Protein AF-A0ABD7U1E0-F1 (afdb_monomer_lite)

pLDDT: mean 75.35, std 15.39, range [45.5, 94.25]

Foldseek 3Di:
DDPVVVVVVVVVVVCVVPPPPPVDPPVVVVVVVVVVVVVPCVVVVVVVVVVVVVVVVVVVVVVVVVCCCVPVPPDDPCVVVCVVVVVVVDPPDAPPCNVVDDPVVVVVSVVVSVVVVVVVVVVVVVVVVVVVVVD

Organism: Bacteroides thetaiotaomicron (NCBI:txid818)

Secondary structure (DSSP, 8-state):
--HHHHHHHHHHHHHHHS----S-HHHHHHHHHHHHHHT-THHHHHHHHHHHHHHHHHHHHHHHHHHHHHHH-SSSHHHHHHHHHHHTS--PPPPTTTTTS-HHHHHHHHHHHHHHHHHHHHHHHHHHHHHHH--

Structure (mmCIF, N/CA/C/O backbone):
data_AF-A0ABD7U1E0-F1
#
_entry.id   AF-A0ABD7U1E0-F1
#
loop_
_atom_site.group_PDB
_atom_site.id
_atom_site.type_symbol
_atom_site.label_atom_id
_atom_site.label_alt_id
_atom_site.label_comp_id
_atom_site.label_asym_id
_atom_site.label_entity_id
_atom_site.label_seq_id
_atom_site.pdbx_PDB_ins_code
_atom_site.Cartn_x
_atom_site.Cartn_y
_atom_site.Cartn_z
_atom_site.occupancy
_atom_site.B_iso_or_equiv
_atom_site.auth_seq_id
_atom_site.auth_comp_id
_atom_site.auth_asym_id
_atom_site.auth_atom_id
_atom_site.pdbx_PDB_model_num
ATOM 1 N N . MET A 1 1 ? -27.487 -11.034 69.171 1.00 62.09 1 MET A N 1
ATOM 2 C CA . MET A 1 1 ? -27.845 -10.575 67.812 1.00 62.09 1 MET A CA 1
ATOM 3 C C . MET A 1 1 ? -27.306 -9.165 67.664 1.00 62.09 1 MET A C 1
ATOM 5 O O . MET A 1 1 ? -27.538 -8.365 68.570 1.00 62.09 1 MET A O 1
ATOM 9 N N . LYS A 1 2 ? -26.464 -8.922 66.659 1.00 77.06 2 LYS A N 1
ATOM 10 C CA . LYS A 1 2 ? -25.675 -7.689 66.552 1.00 77.06 2 LYS A CA 1
ATOM 11 C C . LYS A 1 2 ? -26.623 -6.526 66.233 1.00 77.06 2 LYS A C 1
ATOM 13 O O . LYS A 1 2 ? -27.682 -6.724 65.646 1.00 77.06 2 LYS A O 1
ATOM 18 N N . GLN A 1 3 ? -26.302 -5.318 66.687 1.00 80.81 3 GLN A N 1
ATOM 19 C CA . GLN A 1 3 ? -27.159 -4.138 66.496 1.00 80.81 3 GLN A CA 1
ATOM 20 C C . GLN A 1 3 ? -27.390 -3.819 65.007 1.00 80.81 3 GLN A C 1
ATOM 22 O O . GLN A 1 3 ? -28.468 -3.364 64.633 1.00 80.81 3 GLN A O 1
ATOM 27 N N . GLU A 1 4 ? -26.409 -4.153 64.172 1.00 80.88 4 GLU A N 1
ATOM 28 C CA . GLU A 1 4 ? -26.446 -4.057 62.711 1.00 80.88 4 GLU A CA 1
ATOM 29 C C . GLU A 1 4 ? -27.534 -4.951 62.096 1.00 80.88 4 GLU A C 1
ATOM 31 O O . GLU A 1 4 ? -28.282 -4.491 61.236 1.00 80.88 4 GLU A O 1
ATOM 36 N N . ASP A 1 5 ? -27.713 -6.174 62.610 1.00 86.56 5 ASP A N 1
ATOM 37 C CA . ASP A 1 5 ? -28.742 -7.111 62.133 1.00 86.56 5 ASP A CA 1
ATOM 38 C C . ASP A 1 5 ? -30.147 -6.512 62.317 1.00 86.56 5 ASP A C 1
ATOM 40 O O . ASP A 1 5 ? -31.006 -6.602 61.446 1.00 86.56 5 ASP A O 1
ATOM 44 N N . LYS A 1 6 ? -30.381 -5.824 63.442 1.00 88.38 6 LYS A N 1
ATOM 45 C CA . LYS A 1 6 ? -31.675 -5.182 63.728 1.00 88.38 6 LYS A CA 1
ATOM 46 C C . LYS A 1 6 ? -31.953 -4.000 62.803 1.00 88.38 6 LYS A C 1
ATOM 48 O O . LYS A 1 6 ? -33.104 -3.748 62.452 1.00 88.38 6 LYS A O 1
ATOM 53 N N . GLN A 1 7 ? -30.912 -3.256 62.440 1.00 89.56 7 GLN A N 1
ATOM 54 C CA . GLN A 1 7 ? -31.029 -2.130 61.519 1.00 89.56 7 GLN A CA 1
ATOM 55 C C . GLN A 1 7 ? -31.288 -2.616 60.090 1.00 89.56 7 GLN A C 1
ATOM 57 O O . GLN A 1 7 ? -32.104 -2.023 59.386 1.00 89.56 7 GLN A O 1
ATOM 62 N N . TYR A 1 8 ? -30.660 -3.724 59.700 1.00 88.56 8 TYR A N 1
ATOM 63 C CA . TYR A 1 8 ? -30.889 -4.380 58.419 1.00 88.56 8 TYR A CA 1
ATOM 64 C C . TYR A 1 8 ? -32.338 -4.863 58.268 1.00 88.56 8 TYR A C 1
ATOM 66 O O . TYR A 1 8 ? -32.991 -4.538 57.280 1.00 88.56 8 TYR A O 1
ATOM 74 N N . GLU A 1 9 ? -32.886 -5.534 59.283 1.00 89.88 9 GLU A N 1
ATOM 75 C CA . GLU A 1 9 ? -34.289 -5.979 59.279 1.00 89.88 9 GLU A CA 1
ATOM 76 C C . GLU A 1 9 ? -35.280 -4.804 59.217 1.00 89.88 9 GLU A C 1
ATOM 78 O O . GLU A 1 9 ? -36.283 -4.840 58.496 1.00 89.88 9 GLU A O 1
ATOM 83 N N . LYS A 1 10 ? -34.984 -3.707 59.926 1.00 91.25 10 LYS A N 1
ATOM 84 C CA . LYS A 1 10 ? -35.799 -2.487 59.858 1.00 91.25 10 LYS A CA 1
ATOM 85 C C . LYS A 1 10 ? -35.777 -1.871 58.455 1.00 91.25 10 LYS A C 1
ATOM 87 O O . LYS A 1 10 ? -36.811 -1.447 57.953 1.00 91.25 10 LYS A O 1
ATOM 92 N N . TRP A 1 11 ? -34.619 -1.864 57.803 1.00 90.75 11 TRP A N 1
ATOM 93 C CA . TRP A 1 11 ? -34.492 -1.348 56.444 1.00 90.75 11 TRP A CA 1
ATOM 94 C C . TRP A 1 11 ? -35.186 -2.250 55.414 1.00 90.75 11 TRP A C 1
ATOM 96 O O . TRP A 1 11 ? -35.892 -1.754 54.541 1.00 90.75 11 TRP A O 1
ATOM 106 N N . LEU A 1 12 ? -35.078 -3.577 55.553 1.00 86.75 12 LEU A N 1
ATOM 107 C CA . LEU A 1 12 ? -35.786 -4.534 54.695 1.00 86.75 12 LEU A CA 1
ATOM 108 C C . LEU A 1 12 ? -37.304 -4.365 54.763 1.00 86.75 12 LEU A C 1
ATOM 110 O O . LEU A 1 12 ? -37.985 -4.413 53.738 1.00 86.75 12 LEU A O 1
ATOM 114 N N . THR A 1 13 ? -37.838 -4.170 55.967 1.00 85.94 13 THR A N 1
ATOM 115 C CA . THR A 1 13 ? -39.280 -3.981 56.164 1.00 85.94 13 THR A CA 1
ATOM 116 C C . THR A 1 13 ? -39.765 -2.659 55.576 1.00 85.94 13 THR A C 1
ATOM 118 O O . THR A 1 13 ? -40.804 -2.648 54.921 1.00 85.94 13 THR A O 1
ATOM 121 N N . GLU A 1 14 ? -38.984 -1.587 55.711 1.00 87.50 14 GLU A N 1
ATOM 122 C CA . GLU A 1 14 ? -39.274 -0.276 55.121 1.00 87.50 14 GLU A CA 1
ATOM 123 C C . GLU A 1 14 ? -39.195 -0.285 53.584 1.00 87.50 14 GLU A C 1
ATOM 125 O O . GLU A 1 14 ? -40.044 0.295 52.908 1.00 87.50 14 GLU A O 1
ATOM 130 N N . VAL A 1 15 ? -38.223 -0.990 53.000 1.00 82.00 15 VAL A N 1
ATOM 131 C CA . VAL A 1 15 ? -38.121 -1.156 51.540 1.00 82.00 15 VAL A CA 1
ATOM 132 C C . VAL A 1 15 ? -39.284 -1.988 51.003 1.00 82.00 15 VAL A C 1
ATOM 134 O O . VAL A 1 15 ? -3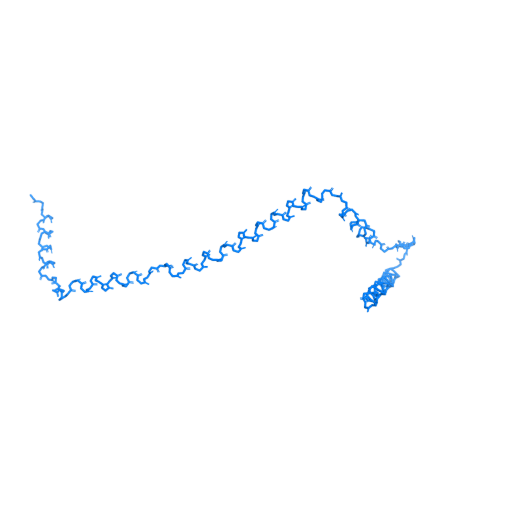9.868 -1.638 49.981 1.00 82.00 15 VAL A O 1
ATOM 137 N N . LYS A 1 16 ? -39.657 -3.065 51.703 1.00 76.81 16 LYS A N 1
ATOM 138 C CA . LYS A 1 16 ? -40.778 -3.927 51.316 1.00 76.81 16 LYS A CA 1
ATOM 139 C C . LYS A 1 16 ? -42.130 -3.217 51.443 1.00 76.81 16 LYS A C 1
ATOM 141 O O . LYS A 1 16 ? -43.018 -3.487 50.643 1.00 76.81 16 LYS A O 1
ATOM 146 N N . SER A 1 17 ? -42.294 -2.316 52.417 1.00 77.62 17 SER A N 1
ATOM 147 C CA . SER A 1 17 ? -43.534 -1.549 52.603 1.00 77.62 17 SER A CA 1
ATOM 148 C C . SER A 1 17 ? -43.681 -0.385 51.626 1.00 77.62 17 SER A C 1
ATOM 150 O O . SER A 1 17 ? -44.798 -0.056 51.246 1.00 77.62 17 SER A O 1
ATOM 152 N N . ASN A 1 18 ? -42.569 0.240 51.229 1.00 73.81 18 ASN A N 1
ATOM 153 C CA . ASN A 1 18 ? -42.555 1.373 50.297 1.00 73.81 18 ASN A CA 1
ATOM 154 C C . ASN A 1 18 ? -42.356 0.949 48.838 1.00 73.81 18 ASN A C 1
ATOM 156 O O . ASN A 1 18 ? -42.199 1.802 47.962 1.00 73.81 18 ASN A O 1
ATOM 160 N N . GLN A 1 19 ? -42.318 -0.357 48.564 1.00 67.00 19 GLN A N 1
ATOM 161 C CA . GLN A 1 19 ? -42.135 -0.847 47.212 1.00 67.00 19 GLN A CA 1
ATOM 162 C C . GLN A 1 19 ? -43.356 -0.429 46.380 1.00 67.00 19 GLN A C 1
ATOM 164 O O . GLN A 1 19 ? -44.482 -0.766 46.759 1.00 67.00 19 GLN A O 1
ATOM 169 N N . PRO A 1 20 ? -43.178 0.320 45.275 1.00 67.44 20 PRO A N 1
ATOM 170 C CA . PRO A 1 20 ? -44.299 0.645 44.412 1.00 67.44 20 PRO A CA 1
ATOM 171 C C . PRO A 1 20 ? -44.900 -0.671 43.923 1.00 67.44 20 PRO A C 1
ATOM 173 O O . PRO A 1 20 ? -44.180 -1.538 43.421 1.00 67.44 20 PRO A O 1
ATOM 176 N N . ILE A 1 21 ? -46.209 -0.836 44.118 1.00 65.75 21 ILE A N 1
ATOM 177 C CA . ILE A 1 21 ? -46.935 -1.998 43.614 1.00 65.75 21 ILE A CA 1
ATOM 178 C C . ILE A 1 21 ? -46.805 -1.939 42.099 1.00 65.75 21 ILE A C 1
ATOM 180 O O . ILE A 1 21 ? -47.324 -1.039 41.442 1.00 65.75 21 ILE A O 1
ATOM 184 N N . LEU A 1 22 ? -46.027 -2.866 41.559 1.00 66.31 22 LEU A N 1
ATOM 185 C CA . LEU A 1 22 ? -45.849 -2.979 40.132 1.00 66.31 22 LEU A CA 1
ATOM 186 C C . LEU A 1 22 ? -47.130 -3.611 39.591 1.00 66.31 22 LEU A C 1
ATOM 188 O O . LEU A 1 22 ? -47.351 -4.800 39.801 1.00 66.31 22 LEU A O 1
ATOM 192 N N . GLU A 1 23 ? -47.988 -2.816 38.949 1.00 68.69 23 GLU A N 1
ATOM 193 C CA . GLU A 1 23 ? -49.324 -3.270 38.529 1.00 68.69 23 GLU A CA 1
ATOM 194 C C . GLU A 1 23 ? -49.287 -4.430 37.521 1.00 68.69 23 GLU A C 1
ATOM 196 O O . GLU A 1 23 ? -50.305 -5.085 37.313 1.00 68.69 23 GLU A O 1
ATOM 201 N N . ASN A 1 24 ? -48.117 -4.747 36.945 1.00 74.00 24 ASN A N 1
ATOM 202 C CA . ASN A 1 24 ? -47.941 -5.935 36.116 1.00 74.00 24 ASN A CA 1
ATOM 203 C C . ASN A 1 24 ? -46.457 -6.373 35.996 1.00 74.00 24 ASN A C 1
ATOM 205 O O . ASN A 1 24 ? -45.750 -5.961 35.068 1.00 74.00 24 ASN A O 1
ATOM 209 N N . PRO A 1 25 ? -45.922 -7.188 36.927 1.00 79.62 25 PRO A N 1
ATOM 210 C CA . PRO A 1 25 ? -44.502 -7.557 36.926 1.00 79.62 25 PRO A CA 1
ATOM 211 C C . PRO A 1 25 ? -44.112 -8.446 35.741 1.00 79.62 25 PRO A C 1
ATOM 213 O O . PRO A 1 25 ? -42.985 -8.360 35.246 1.00 79.62 25 PRO A O 1
ATOM 216 N N . GLU A 1 26 ? -45.036 -9.275 35.255 1.00 80.12 26 GLU A N 1
ATOM 217 C CA . GLU A 1 26 ? -44.800 -10.176 34.126 1.00 80.12 26 GLU A CA 1
ATOM 218 C C . GLU A 1 26 ? -44.646 -9.407 32.809 1.00 80.12 26 GLU A C 1
ATOM 220 O O . GLU A 1 26 ? -43.742 -9.698 32.026 1.00 80.12 26 GLU A O 1
ATOM 225 N N . GLU A 1 27 ? -45.453 -8.366 32.597 1.00 83.12 27 GLU A N 1
ATOM 226 C CA . GLU A 1 27 ? -45.394 -7.520 31.401 1.00 83.12 27 GLU A CA 1
ATOM 227 C C . GLU A 1 27 ? -44.106 -6.690 31.350 1.00 83.12 27 GLU A C 1
ATOM 229 O O . GLU A 1 27 ? -43.454 -6.606 30.303 1.00 83.12 27 GLU A O 1
ATOM 234 N N . LEU A 1 28 ? -43.676 -6.135 32.491 1.00 82.88 28 LEU A N 1
ATOM 235 C CA . LEU A 1 28 ? -42.390 -5.444 32.581 1.00 82.88 28 LEU A CA 1
ATOM 236 C C . LEU A 1 28 ? -41.233 -6.406 32.287 1.00 82.88 28 LEU A C 1
ATOM 238 O O . LEU A 1 28 ? -40.329 -6.073 31.520 1.00 82.88 28 LEU A O 1
ATOM 242 N N . THR A 1 29 ? -41.281 -7.611 32.854 1.00 85.31 29 THR A N 1
ATOM 243 C CA . THR A 1 29 ? -40.259 -8.641 32.636 1.00 85.31 29 THR A CA 1
ATOM 244 C C . THR A 1 29 ? -40.202 -9.048 31.165 1.00 85.31 29 THR A C 1
ATOM 246 O O . THR A 1 29 ? -39.120 -9.068 30.577 1.00 85.31 29 THR A O 1
ATOM 249 N N . ALA A 1 30 ? -41.354 -9.285 30.532 1.00 85.62 30 ALA A N 1
ATOM 250 C CA . ALA A 1 30 ? -41.445 -9.591 29.109 1.00 85.62 30 ALA A CA 1
ATOM 251 C C . ALA A 1 30 ? -40.915 -8.439 28.241 1.00 85.62 30 ALA A C 1
ATOM 253 O O . ALA A 1 30 ? -40.180 -8.671 27.283 1.00 85.62 30 ALA A O 1
ATOM 254 N N . THR A 1 31 ? -41.213 -7.190 28.605 1.00 85.88 31 THR A N 1
ATOM 255 C CA . THR A 1 31 ? -40.749 -5.994 27.885 1.00 85.88 31 THR A CA 1
ATOM 256 C C . THR A 1 31 ? -39.235 -5.812 27.993 1.00 85.88 31 THR A C 1
ATOM 258 O O . THR A 1 31 ? -38.574 -5.509 26.996 1.00 85.88 31 THR A O 1
ATOM 261 N N . ILE A 1 32 ? -38.662 -6.030 29.180 1.00 85.69 32 ILE A N 1
ATOM 262 C CA . ILE A 1 32 ? -37.213 -5.988 29.414 1.00 85.69 32 ILE A CA 1
ATOM 263 C C . ILE A 1 32 ? -36.520 -7.111 28.640 1.00 85.69 32 ILE A C 1
ATOM 265 O O . ILE A 1 32 ? -35.564 -6.842 27.913 1.00 85.69 32 ILE A O 1
ATOM 269 N N . LEU A 1 33 ? -37.016 -8.348 28.739 1.00 85.00 33 LEU A N 1
ATOM 270 C CA . LEU A 1 33 ? -36.460 -9.491 28.012 1.00 85.00 33 LEU A CA 1
ATOM 271 C C . LEU A 1 33 ? -36.535 -9.284 26.499 1.00 85.00 33 LEU A C 1
ATOM 273 O O . LEU A 1 33 ? -35.547 -9.516 25.809 1.00 85.00 33 LEU A O 1
ATOM 277 N N . ASN A 1 34 ? -37.657 -8.777 25.985 1.00 82.31 34 ASN A N 1
ATOM 278 C CA . ASN A 1 34 ? -37.814 -8.470 24.568 1.00 82.31 34 ASN A CA 1
ATOM 279 C C . ASN A 1 34 ? -36.812 -7.390 24.127 1.00 82.31 34 ASN A C 1
ATOM 281 O O . ASN A 1 34 ? -36.088 -7.573 23.148 1.00 82.31 34 ASN A O 1
ATOM 285 N N . ARG A 1 35 ? -36.671 -6.310 24.907 1.00 81.06 35 ARG A N 1
ATOM 286 C CA . ARG A 1 35 ? -35.691 -5.250 24.638 1.00 81.06 35 ARG A CA 1
ATOM 287 C C . ARG A 1 35 ? -34.254 -5.779 24.652 1.00 81.06 35 ARG A C 1
ATOM 289 O O . ARG A 1 35 ? -33.496 -5.424 23.761 1.00 81.06 35 ARG A O 1
ATOM 296 N N . ILE A 1 36 ? -33.884 -6.645 25.596 1.00 78.12 36 ILE A N 1
ATOM 297 C CA . ILE A 1 36 ? -32.545 -7.260 25.664 1.00 78.12 36 ILE A CA 1
ATOM 298 C C . ILE A 1 36 ? -32.323 -8.229 24.497 1.00 78.12 36 ILE A C 1
ATOM 300 O O . ILE A 1 36 ? -31.274 -8.195 23.857 1.00 78.12 36 ILE A O 1
ATOM 304 N N . SER A 1 37 ? -33.320 -9.051 24.170 1.00 68.75 37 SER A N 1
ATOM 305 C CA . SER A 1 37 ? -33.250 -9.996 23.052 1.00 68.75 37 SER A CA 1
ATOM 306 C C . SER A 1 37 ? -33.122 -9.289 21.696 1.00 68.75 37 SER A C 1
ATOM 308 O O . SER A 1 37 ? -32.376 -9.748 20.831 1.00 68.75 37 SER A O 1
ATOM 310 N N . GLY A 1 38 ? -33.749 -8.117 21.537 1.00 60.25 38 GLY A N 1
ATOM 311 C CA . GLY A 1 38 ? -33.613 -7.260 20.357 1.00 60.25 38 GLY A CA 1
ATOM 312 C C . GLY A 1 38 ? -32.243 -6.584 20.217 1.00 60.25 38 GLY A C 1
ATOM 313 O O . GLY A 1 38 ? -31.905 -6.135 19.124 1.00 60.25 38 GLY A O 1
ATOM 314 N N . ILE A 1 39 ? -31.436 -6.542 21.285 1.00 59.09 39 ILE A N 1
ATOM 315 C CA . ILE A 1 39 ? -30.057 -6.018 21.285 1.00 59.09 39 ILE A CA 1
ATOM 316 C C . ILE A 1 39 ? -29.041 -7.141 20.977 1.00 59.09 39 ILE A C 1
ATOM 318 O O . ILE A 1 39 ? -27.835 -6.902 20.920 1.00 59.09 39 ILE A O 1
ATOM 322 N N . SER A 1 40 ? -29.497 -8.378 20.725 1.00 53.97 40 SER A N 1
ATOM 323 C CA . SER A 1 40 ? -28.604 -9.473 20.339 1.00 53.97 40 SER A CA 1
ATOM 324 C C . SER A 1 40 ? -27.803 -9.106 19.073 1.00 53.97 40 SER A C 1
ATOM 326 O O . SER A 1 40 ? -28.396 -8.848 18.020 1.00 53.97 40 SER A O 1
ATOM 328 N N . PRO A 1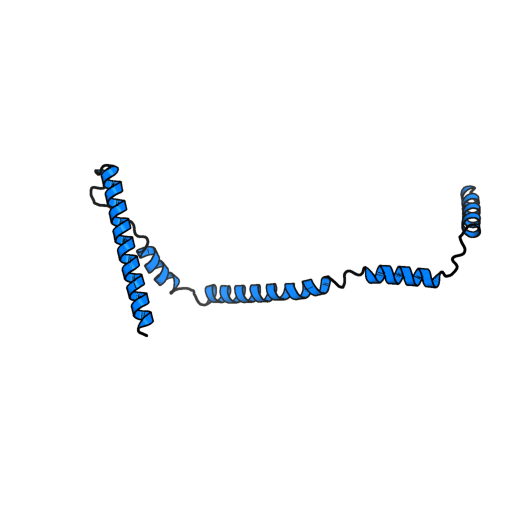 41 ? -26.454 -9.139 19.110 1.00 55.06 41 PRO A N 1
ATOM 329 C CA . PRO A 1 41 ? -25.593 -8.800 17.970 1.00 55.06 41 PRO A CA 1
ATOM 330 C C . PRO A 1 41 ? -25.656 -9.839 16.833 1.00 55.06 41 PRO A C 1
ATOM 332 O O . PRO A 1 41 ? -24.879 -9.796 15.874 1.00 55.06 41 PRO A O 1
ATOM 335 N N . GLU A 1 42 ? -26.568 -10.807 16.916 1.00 54.66 42 GLU A N 1
ATOM 336 C CA . GLU A 1 42 ? -26.688 -11.920 15.981 1.00 54.66 42 GLU A CA 1
ATOM 337 C C . GLU A 1 42 ? -27.013 -11.474 14.545 1.00 54.66 42 GLU A C 1
ATOM 339 O O . GLU A 1 42 ? -26.650 -12.156 13.582 1.00 54.66 42 GLU A O 1
ATOM 344 N N . ARG A 1 43 ? -27.630 -10.295 14.374 1.00 54.3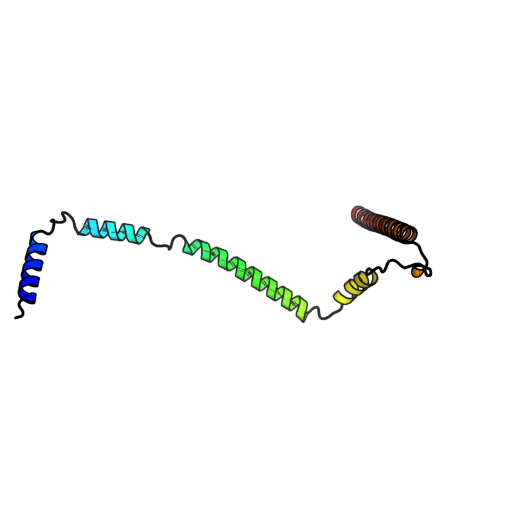8 43 ARG A N 1
ATOM 345 C CA . ARG A 1 43 ? -27.976 -9.760 13.048 1.00 54.38 43 ARG A CA 1
ATOM 346 C C . ARG A 1 43 ? -26.764 -9.243 12.260 1.00 54.38 43 ARG A C 1
ATOM 348 O O . ARG A 1 43 ? -26.819 -9.215 11.030 1.00 54.38 43 ARG A O 1
ATOM 355 N N . GLU A 1 44 ? -25.659 -8.893 12.921 1.00 56.31 44 GLU A N 1
ATOM 356 C CA . GLU A 1 44 ? -24.439 -8.415 12.247 1.00 56.31 44 GLU A CA 1
ATOM 357 C C . GLU A 1 44 ? -23.414 -9.526 11.998 1.00 56.31 44 GLU A C 1
ATOM 359 O O . GLU A 1 44 ? -22.754 -9.534 10.957 1.00 56.31 44 GLU A O 1
ATOM 364 N N . ARG A 1 45 ? -23.340 -10.535 12.878 1.00 55.78 45 ARG A N 1
ATOM 365 C CA . ARG A 1 45 ? -22.370 -11.642 12.762 1.00 55.78 45 ARG A CA 1
ATOM 366 C C . ARG A 1 45 ? -22.544 -12.498 11.503 1.00 55.78 45 ARG A C 1
ATOM 368 O O . ARG A 1 45 ? -21.559 -13.013 10.979 1.00 55.78 45 ARG A O 1
ATOM 375 N N . ARG A 1 46 ? -23.765 -12.614 10.963 1.00 57.16 46 ARG A N 1
ATOM 376 C CA . ARG A 1 46 ? -24.022 -13.401 9.739 1.00 57.16 46 ARG A CA 1
ATOM 377 C C . ARG A 1 46 ? -23.367 -12.796 8.494 1.00 57.16 46 ARG A C 1
ATOM 379 O O . ARG A 1 46 ? -22.939 -13.543 7.625 1.00 57.16 46 ARG A O 1
ATOM 386 N N . LYS A 1 47 ? -23.227 -11.466 8.421 1.00 57.00 47 LYS A N 1
ATOM 387 C CA . LYS A 1 47 ? -22.617 -10.781 7.264 1.00 57.00 47 LYS A CA 1
ATOM 388 C C . LYS A 1 47 ? -21.100 -10.990 7.205 1.00 57.00 47 LYS A C 1
ATOM 390 O O . LYS A 1 47 ? -20.547 -11.169 6.124 1.00 57.00 47 LYS A O 1
ATOM 395 N N . PHE A 1 48 ? -20.440 -11.040 8.362 1.00 56.19 48 PHE A N 1
ATOM 396 C CA . PHE A 1 48 ? -18.998 -11.295 8.454 1.00 56.19 48 PHE A CA 1
ATOM 397 C C . PHE A 1 48 ? -18.624 -12.728 8.073 1.00 56.19 48 PHE A C 1
ATOM 399 O O . PHE A 1 48 ? -17.603 -12.946 7.422 1.00 56.19 48 PHE A O 1
ATOM 406 N N . LEU A 1 49 ? -19.482 -13.697 8.399 1.00 59.50 49 LEU A N 1
ATOM 407 C CA . LEU A 1 49 ? -19.254 -15.094 8.041 1.00 59.50 49 LEU A CA 1
ATOM 408 C C . LEU A 1 49 ? -19.304 -15.345 6.535 1.00 59.50 49 LEU A C 1
ATOM 410 O O . LEU A 1 49 ? -18.736 -16.329 6.112 1.00 59.50 49 LEU A O 1
ATOM 414 N N . ILE A 1 50 ? -19.918 -14.486 5.719 1.00 57.03 50 ILE A N 1
ATOM 415 C CA . ILE A 1 50 ? -19.964 -14.666 4.255 1.00 57.03 50 ILE A CA 1
ATOM 416 C C . ILE A 1 50 ? -18.752 -13.994 3.587 1.00 57.03 50 ILE A C 1
ATOM 418 O O . ILE A 1 50 ? -18.196 -14.522 2.627 1.00 57.03 50 ILE A O 1
ATOM 422 N N . GLY A 1 51 ? -18.266 -12.877 4.145 1.00 59.66 51 GLY A N 1
ATOM 423 C CA . GLY A 1 51 ? -17.030 -12.217 3.701 1.00 59.66 51 GLY A CA 1
ATOM 424 C C . GLY A 1 51 ? -15.751 -13.002 4.024 1.00 59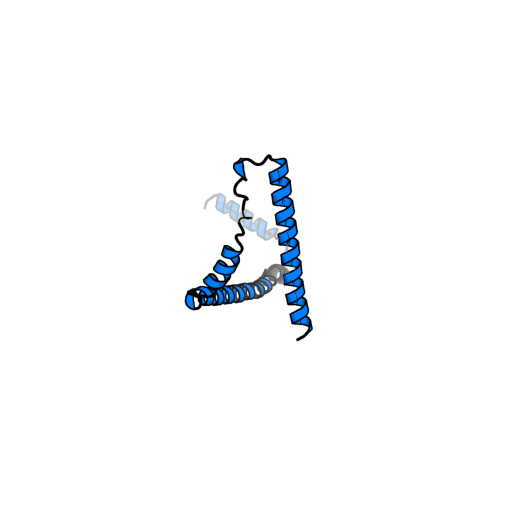.66 51 GLY A C 1
ATOM 425 O O . GLY A 1 51 ? -14.758 -12.886 3.308 1.00 59.66 51 GLY A O 1
ATOM 426 N N . ALA A 1 52 ? -15.781 -13.852 5.056 1.00 64.81 52 ALA A N 1
ATOM 427 C CA . ALA A 1 52 ? -14.635 -14.667 5.465 1.00 64.81 52 ALA A CA 1
ATOM 428 C C . ALA A 1 52 ? -14.284 -15.804 4.478 1.00 64.81 52 ALA A C 1
ATOM 430 O O . ALA A 1 52 ? -13.131 -16.227 4.419 1.00 64.81 52 ALA A O 1
ATOM 431 N N . TRP A 1 53 ? -15.230 -16.283 3.660 1.00 60.84 53 TRP A N 1
ATOM 432 C CA . TRP A 1 53 ? -14.995 -17.428 2.762 1.00 60.84 53 TRP A CA 1
ATOM 433 C C . TRP A 1 53 ? -14.294 -17.016 1.470 1.00 60.84 53 TRP A C 1
ATOM 435 O O . TRP A 1 53 ? -13.467 -17.762 0.950 1.00 60.84 53 TRP A O 1
ATOM 445 N N . ALA A 1 54 ? -14.554 -15.799 0.987 1.00 72.25 54 ALA A N 1
ATOM 446 C CA . ALA A 1 54 ? -13.878 -15.258 -0.189 1.00 72.25 54 ALA A CA 1
ATOM 447 C C . ALA A 1 54 ? -12.361 -15.123 0.037 1.00 72.25 54 ALA A C 1
ATOM 449 O O . ALA A 1 54 ? -11.572 -15.404 -0.865 1.00 72.25 54 ALA A O 1
ATOM 450 N N . SER A 1 55 ? -11.951 -14.767 1.261 1.00 78.38 55 SER A N 1
ATOM 451 C CA . SER A 1 55 ? -10.537 -14.694 1.646 1.00 78.38 55 SER A CA 1
ATOM 452 C C . SER A 1 55 ? -9.870 -16.075 1.662 1.00 78.38 55 SER A C 1
ATOM 454 O O . SER A 1 55 ? -8.762 -16.217 1.146 1.00 78.38 55 SER A O 1
ATOM 456 N N . GLY A 1 56 ? -10.564 -17.106 2.158 1.00 85.12 56 GLY A N 1
ATOM 457 C CA . GLY A 1 56 ? -10.064 -18.484 2.138 1.00 85.12 56 GLY A CA 1
ATOM 458 C C . GLY A 1 56 ? -9.873 -19.032 0.720 1.00 85.12 56 GLY A C 1
ATOM 459 O O . GLY A 1 56 ? -8.838 -19.628 0.424 1.00 85.12 56 GLY A O 1
ATOM 460 N N . ILE A 1 57 ? -10.828 -18.769 -0.182 1.00 86.62 57 ILE A N 1
ATOM 461 C CA . ILE A 1 57 ? -10.739 -19.191 -1.590 1.00 86.62 57 ILE A CA 1
ATOM 462 C C . ILE A 1 57 ? -9.571 -18.485 -2.291 1.00 86.62 57 ILE A C 1
ATOM 464 O O . ILE A 1 57 ? -8.775 -19.136 -2.966 1.00 86.62 57 ILE A O 1
ATOM 468 N N . ALA A 1 58 ? -9.417 -17.172 -2.094 1.00 88.69 58 ALA A N 1
ATOM 469 C CA . ALA A 1 58 ? -8.313 -16.414 -2.680 1.00 88.69 58 ALA A CA 1
ATOM 470 C C . ALA A 1 58 ? -6.940 -16.897 -2.179 1.00 88.69 58 ALA A C 1
ATOM 472 O O . ALA A 1 58 ? -6.030 -17.095 -2.983 1.00 88.69 58 ALA A O 1
ATOM 473 N N . ALA A 1 59 ? -6.793 -17.142 -0.873 1.00 91.31 59 ALA A N 1
ATOM 474 C CA . ALA A 1 59 ? -5.552 -17.658 -0.296 1.00 91.31 59 ALA A CA 1
ATOM 475 C C . ALA A 1 59 ? -5.216 -19.069 -0.807 1.00 91.31 59 ALA A C 1
ATOM 477 O O . ALA A 1 59 ? -4.062 -19.348 -1.124 1.00 91.31 59 ALA A O 1
ATOM 478 N N . SER A 1 60 ? -6.221 -19.941 -0.948 1.00 89.19 60 SER A N 1
ATOM 479 C CA . SER A 1 60 ? -6.039 -21.285 -1.504 1.00 89.19 60 SER A CA 1
ATOM 480 C C . SER A 1 60 ? -5.586 -21.245 -2.967 1.00 89.19 60 SER A C 1
ATOM 482 O O . SER A 1 60 ? -4.650 -21.956 -3.326 1.00 89.19 60 SER A O 1
ATOM 484 N N . LEU A 1 61 ? -6.169 -20.366 -3.792 1.00 90.06 61 LEU A N 1
ATOM 485 C CA . LEU A 1 61 ? -5.742 -20.168 -5.183 1.00 90.06 61 LEU A CA 1
ATOM 486 C C . LEU A 1 61 ? -4.319 -19.607 -5.278 1.00 90.06 61 LEU A C 1
ATOM 488 O O . LEU A 1 61 ? -3.531 -20.095 -6.082 1.00 90.06 61 LEU A O 1
ATOM 492 N N . LEU A 1 62 ? -3.969 -18.620 -4.446 1.00 89.94 62 LEU A N 1
ATOM 493 C CA . LEU A 1 62 ? -2.610 -18.073 -4.394 1.00 89.94 62 LEU A CA 1
ATOM 494 C C . LEU A 1 62 ? -1.587 -19.132 -3.976 1.00 89.94 62 LEU A C 1
ATOM 496 O O . LEU A 1 62 ? -0.511 -19.190 -4.558 1.00 89.94 62 LEU A O 1
ATOM 500 N N . LEU A 1 63 ? -1.926 -19.992 -3.016 1.00 89.06 63 LEU A N 1
ATOM 501 C CA . LEU A 1 63 ? -1.060 -21.082 -2.573 1.00 89.06 63 LEU A CA 1
ATOM 502 C C . LEU A 1 63 ? -0.913 -22.162 -3.653 1.00 89.06 63 LEU A C 1
ATOM 504 O O . LEU A 1 63 ? 0.195 -22.635 -3.885 1.00 89.06 63 LEU A O 1
ATOM 508 N N . LEU A 1 64 ? -1.990 -22.500 -4.369 1.00 86.75 64 LEU A N 1
ATOM 509 C CA . LEU A 1 64 ? -1.936 -23.433 -5.497 1.00 86.75 64 LEU A CA 1
ATOM 510 C C . LEU A 1 64 ? -1.075 -22.884 -6.645 1.00 86.75 64 LEU A C 1
ATOM 512 O O . LEU A 1 64 ? -0.254 -23.608 -7.200 1.00 86.75 64 LEU A O 1
ATOM 516 N N . LEU A 1 65 ? -1.227 -21.596 -6.973 1.00 84.19 65 LEU A N 1
ATOM 517 C CA . LEU A 1 65 ? -0.409 -20.908 -7.974 1.00 84.19 65 LEU A CA 1
ATOM 518 C C . LEU A 1 65 ? 1.054 -20.818 -7.542 1.00 84.19 65 LEU A C 1
ATOM 520 O O . LEU A 1 65 ? 1.934 -21.064 -8.358 1.00 84.19 65 LEU A O 1
ATOM 524 N N . PHE A 1 66 ? 1.318 -20.519 -6.270 1.00 83.00 66 PHE A N 1
ATOM 525 C CA . PHE A 1 66 ? 2.671 -20.447 -5.725 1.00 83.00 66 PHE A CA 1
ATOM 526 C C . PHE A 1 66 ? 3.362 -21.814 -5.730 1.00 83.00 66 PHE A C 1
ATOM 528 O O . PHE A 1 66 ? 4.526 -21.919 -6.107 1.00 83.00 66 PHE A O 1
ATOM 535 N N . ILE A 1 67 ? 2.648 -22.883 -5.369 1.00 81.94 67 ILE A N 1
ATOM 536 C CA . ILE A 1 67 ? 3.162 -24.254 -5.469 1.00 81.94 67 ILE A CA 1
ATOM 537 C C . ILE A 1 67 ? 3.374 -24.640 -6.932 1.00 81.94 67 ILE A C 1
ATOM 539 O O . ILE A 1 67 ? 4.376 -25.259 -7.252 1.00 81.94 67 ILE A O 1
ATOM 543 N N . ASN A 1 68 ? 2.483 -24.255 -7.844 1.00 76.56 68 ASN A N 1
ATOM 544 C CA . ASN A 1 68 ? 2.664 -24.535 -9.266 1.00 76.56 68 ASN A CA 1
ATOM 545 C C . ASN A 1 68 ? 3.897 -23.812 -9.842 1.00 76.56 68 ASN A C 1
ATOM 547 O O . ASN A 1 68 ? 4.695 -24.421 -10.550 1.00 76.56 68 ASN A O 1
ATOM 551 N N . ASP A 1 69 ? 4.100 -22.545 -9.475 1.00 67.75 69 ASP A N 1
ATOM 552 C CA . ASP A 1 69 ? 5.284 -21.766 -9.849 1.00 67.75 69 ASP A CA 1
ATOM 553 C C . ASP A 1 69 ? 6.557 -22.388 -9.243 1.00 67.75 69 ASP A C 1
ATOM 555 O O . ASP A 1 69 ? 7.546 -22.608 -9.934 1.00 67.75 69 ASP A O 1
ATOM 559 N N . THR A 1 70 ? 6.533 -22.794 -7.974 1.00 65.56 70 THR A N 1
ATOM 560 C CA . THR A 1 70 ? 7.717 -23.367 -7.304 1.00 65.56 70 THR A CA 1
ATOM 561 C C . THR A 1 70 ? 8.015 -24.826 -7.676 1.00 65.56 70 THR A C 1
ATOM 563 O O . THR A 1 70 ? 9.187 -25.195 -7.739 1.00 65.56 70 THR A O 1
ATOM 566 N N . CYS A 1 71 ? 7.003 -25.658 -7.946 1.00 62.97 71 CYS A N 1
ATOM 567 C CA . CYS A 1 71 ? 7.164 -27.086 -8.251 1.00 62.97 71 CYS A CA 1
ATOM 568 C C . CYS A 1 71 ? 7.250 -27.401 -9.750 1.00 62.97 71 CYS A C 1
ATOM 570 O O . CYS A 1 71 ? 7.976 -28.325 -10.108 1.00 62.97 71 CYS A O 1
ATOM 572 N N . PHE A 1 72 ? 6.534 -26.679 -10.622 1.00 52.88 72 PHE A N 1
ATOM 573 C CA . PHE A 1 72 ? 6.515 -26.950 -12.070 1.00 52.88 72 PHE A CA 1
ATOM 574 C C . PHE A 1 72 ? 7.270 -25.909 -12.905 1.00 52.88 72 PHE A C 1
ATOM 576 O O . PHE A 1 72 ? 7.515 -26.154 -14.086 1.00 52.88 72 PHE A O 1
ATOM 583 N N . THR A 1 73 ? 7.692 -24.782 -12.317 1.00 51.69 73 THR A N 1
ATO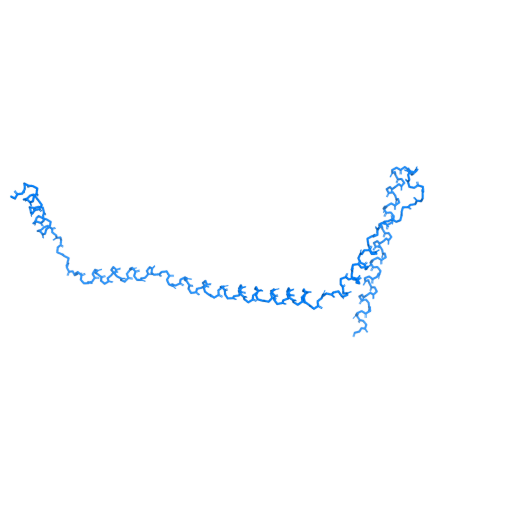M 584 C CA . THR A 1 73 ? 8.541 -23.785 -12.997 1.00 51.69 73 THR A CA 1
ATOM 585 C C . THR A 1 73 ? 9.952 -23.704 -12.414 1.00 51.69 73 THR A C 1
ATOM 587 O O . THR A 1 73 ? 10.602 -22.656 -12.427 1.00 51.69 73 THR A O 1
ATOM 590 N N . SER A 1 74 ? 10.512 -24.841 -11.990 1.00 49.75 74 SER A N 1
ATOM 591 C CA . SER A 1 74 ? 11.968 -24.993 -11.922 1.00 49.75 74 SER A CA 1
ATOM 592 C C . SER A 1 74 ? 12.569 -24.966 -13.342 1.00 49.75 74 SER A C 1
ATOM 594 O O . SER A 1 74 ? 13.059 -25.961 -13.853 1.00 49.75 74 SER A O 1
ATOM 596 N N . VAL A 1 75 ? 12.544 -23.771 -13.952 1.00 57.22 75 VAL A N 1
ATOM 597 C CA . VAL A 1 75 ? 13.393 -23.282 -15.049 1.00 57.22 75 VAL A CA 1
ATOM 598 C C . VAL A 1 75 ? 13.190 -24.004 -16.395 1.00 57.22 75 VAL A C 1
ATOM 600 O O . VAL A 1 75 ? 13.666 -25.118 -16.591 1.00 57.22 75 VAL A O 1
ATOM 603 N N . PRO A 1 76 ? 12.520 -23.339 -17.370 1.00 50.69 76 PRO A N 1
ATOM 604 C CA . PRO A 1 76 ? 13.309 -22.539 -18.321 1.00 50.69 76 PRO A CA 1
ATOM 605 C C . PRO A 1 76 ? 12.672 -21.215 -18.796 1.00 50.69 76 PRO A C 1
ATOM 607 O O . PRO A 1 76 ? 13.263 -20.536 -19.629 1.00 50.69 76 PRO A O 1
ATOM 610 N N . HIS A 1 77 ? 11.503 -20.790 -18.297 1.00 49.34 77 HIS A N 1
ATOM 611 C CA . HIS A 1 77 ? 10.865 -19.576 -18.843 1.00 49.34 77 HIS A CA 1
ATOM 612 C C . HIS A 1 77 ? 11.371 -18.263 -18.221 1.00 49.34 77 HIS A C 1
ATOM 614 O O . HIS A 1 77 ? 11.391 -17.223 -18.880 1.00 49.34 77 HIS A O 1
ATOM 620 N N . ARG A 1 78 ? 11.875 -18.311 -16.977 1.00 45.72 78 ARG A N 1
ATOM 621 C CA . ARG A 1 78 ? 12.609 -17.181 -16.386 1.00 45.72 78 ARG A CA 1
ATOM 622 C C . ARG A 1 78 ? 13.906 -16.897 -17.133 1.00 45.72 78 ARG A C 1
ATOM 624 O O . ARG A 1 78 ? 14.267 -15.740 -17.255 1.00 45.72 78 ARG A O 1
ATOM 631 N N . THR A 1 79 ? 14.555 -17.918 -17.686 1.00 48.00 79 THR A N 1
ATOM 632 C CA . THR A 1 79 ? 15.828 -17.762 -18.395 1.00 48.00 79 THR A CA 1
ATOM 633 C C . THR A 1 79 ? 15.640 -17.133 -19.771 1.00 48.00 79 THR A C 1
ATOM 635 O O . THR A 1 79 ? 16.441 -16.295 -20.143 1.00 48.00 79 THR A O 1
ATOM 638 N N . GLU A 1 80 ? 14.569 -17.433 -20.511 1.00 49.69 80 GLU A N 1
ATOM 639 C CA . GLU A 1 80 ? 14.289 -16.731 -21.778 1.00 49.69 80 GLU A CA 1
ATOM 640 C C . GLU A 1 80 ? 13.875 -15.275 -21.556 1.00 49.69 80 GLU A C 1
ATOM 642 O O . GLU A 1 80 ? 14.406 -14.389 -22.219 1.00 49.69 80 GLU A O 1
ATOM 647 N N . MET A 1 81 ? 12.992 -15.001 -20.588 1.00 47.56 81 MET A N 1
ATOM 648 C CA . MET A 1 81 ? 12.555 -13.626 -20.332 1.00 47.56 81 MET A CA 1
ATOM 649 C C . MET A 1 81 ? 13.619 -12.783 -19.630 1.00 47.56 81 MET A C 1
ATOM 651 O O . MET A 1 81 ? 13.704 -11.599 -19.928 1.00 47.56 81 MET A O 1
ATOM 655 N N . GLN A 1 82 ? 14.456 -13.355 -18.756 1.00 47.06 82 GLN A N 1
ATOM 656 C CA . GLN A 1 82 ? 15.637 -12.662 -18.233 1.00 47.06 82 GLN A CA 1
ATOM 657 C C . GLN A 1 82 ? 16.711 -12.523 -19.297 1.00 47.06 82 GLN A C 1
ATOM 659 O O . GLN A 1 82 ? 17.234 -11.441 -19.418 1.00 47.06 82 GLN A O 1
ATOM 664 N N . ASN A 1 83 ? 16.978 -13.495 -20.169 1.00 49.41 83 ASN A N 1
ATOM 665 C CA . ASN A 1 83 ? 17.917 -13.259 -21.269 1.00 49.41 83 ASN A CA 1
ATOM 666 C C . ASN A 1 83 ? 17.403 -12.187 -22.243 1.00 49.41 83 ASN A C 1
ATOM 668 O O . ASN A 1 83 ? 18.201 -11.424 -22.769 1.00 49.41 83 ASN A O 1
ATOM 672 N N . GLU A 1 84 ? 16.092 -12.073 -22.468 1.00 47.97 84 GLU A N 1
ATOM 673 C CA . GLU A 1 84 ? 15.511 -11.024 -23.314 1.00 47.97 84 GLU A CA 1
ATOM 674 C C . GLU A 1 84 ? 15.447 -9.657 -22.598 1.00 47.97 84 GLU A C 1
ATOM 676 O O . GLU A 1 84 ? 15.697 -8.636 -23.236 1.00 47.97 84 GLU A O 1
ATOM 681 N N . TYR A 1 85 ? 15.210 -9.611 -21.278 1.00 45.50 85 TYR A N 1
ATOM 682 C CA . TYR A 1 85 ? 15.234 -8.376 -20.468 1.00 45.50 85 TYR A CA 1
ATOM 683 C C . TYR A 1 85 ? 16.640 -7.926 -20.035 1.00 45.50 85 TYR A C 1
ATOM 685 O O . TYR A 1 85 ? 16.882 -6.725 -19.957 1.00 45.50 85 TYR A O 1
ATOM 693 N N . ASP A 1 86 ? 17.564 -8.850 -19.793 1.00 46.97 86 ASP A N 1
ATOM 694 C CA . ASP A 1 86 ? 18.968 -8.620 -19.441 1.00 46.97 86 ASP A CA 1
ATOM 695 C C . ASP A 1 86 ? 19.776 -8.299 -20.706 1.00 46.97 86 ASP A C 1
ATOM 697 O O . ASP A 1 86 ? 20.637 -7.428 -20.664 1.00 46.97 86 ASP A O 1
ATOM 701 N N . ASN A 1 87 ? 19.431 -8.847 -21.878 1.00 51.66 87 ASN A N 1
ATOM 702 C CA . ASN A 1 87 ? 19.928 -8.322 -23.161 1.00 51.66 87 ASN A CA 1
ATOM 703 C C . ASN A 1 87 ? 19.291 -6.955 -23.498 1.00 51.66 87 ASN A C 1
ATOM 705 O O . ASN A 1 87 ? 19.897 -6.119 -24.162 1.00 51.66 87 ASN A O 1
ATOM 709 N N . TRP A 1 88 ? 18.088 -6.673 -22.975 1.00 45.66 88 TRP A N 1
ATOM 710 C CA . TRP A 1 88 ? 17.474 -5.339 -23.003 1.00 45.66 88 TRP A CA 1
ATOM 711 C C . TRP A 1 88 ? 17.966 -4.419 -21.877 1.00 45.66 88 TRP A C 1
ATOM 713 O O . TRP A 1 88 ? 17.594 -3.238 -21.845 1.00 45.66 88 TRP A O 1
ATOM 723 N N . SER A 1 89 ? 18.834 -4.885 -20.972 1.00 47.22 89 SER A N 1
ATOM 724 C CA . SER A 1 89 ? 19.585 -4.016 -20.061 1.00 47.22 89 SER A CA 1
ATOM 725 C C . SER A 1 89 ? 20.680 -3.305 -20.871 1.00 47.22 89 SER A C 1
ATOM 727 O O . SER A 1 89 ? 21.880 -3.506 -20.757 1.00 47.22 89 SER A O 1
ATOM 729 N N . ASN A 1 90 ? 20.170 -2.483 -21.785 1.00 54.94 90 ASN A N 1
ATOM 730 C CA . ASN A 1 90 ? 20.823 -1.641 -22.752 1.00 54.94 90 ASN A CA 1
ATOM 731 C C . ASN A 1 90 ? 21.639 -0.609 -21.980 1.00 54.94 90 ASN A C 1
ATOM 733 O O . ASN A 1 90 ? 21.166 0.498 -21.699 1.00 54.94 90 ASN A O 1
ATOM 737 N N . SER A 1 91 ? 22.883 -0.941 -21.666 1.00 61.41 91 SER A N 1
ATOM 738 C CA . SER A 1 91 ? 23.917 0.078 -21.662 1.00 61.41 91 SER A CA 1
ATOM 739 C C . SER A 1 91 ? 23.862 0.737 -23.041 1.00 61.41 91 SER A C 1
ATOM 741 O O . SER A 1 91 ? 24.112 0.100 -24.063 1.00 61.41 91 SER A O 1
ATOM 743 N N . ILE A 1 92 ? 23.429 2.003 -23.093 1.00 69.06 92 ILE A N 1
ATOM 744 C CA . ILE A 1 92 ? 23.600 2.815 -24.301 1.00 69.06 92 ILE A CA 1
ATOM 745 C C . ILE A 1 92 ? 25.091 2.703 -24.626 1.00 69.06 92 ILE A C 1
ATOM 747 O O . ILE A 1 92 ? 25.887 3.067 -23.755 1.00 69.06 92 ILE A O 1
ATOM 751 N N . PRO A 1 93 ? 25.478 2.149 -25.792 1.00 77.31 93 PRO A N 1
ATOM 752 C CA . PRO A 1 93 ? 26.883 1.934 -26.092 1.00 77.31 93 PRO A CA 1
ATOM 753 C C . PRO A 1 93 ? 27.564 3.289 -25.996 1.00 77.31 93 PRO A C 1
ATOM 755 O O . PRO A 1 93 ? 27.122 4.243 -26.631 1.00 77.31 93 PRO A O 1
ATOM 758 N N . LEU A 1 94 ? 28.558 3.409 -25.124 1.00 83.19 94 LEU A N 1
ATOM 759 C CA . LEU A 1 94 ? 29.281 4.660 -24.995 1.00 83.19 94 LEU A CA 1
ATOM 760 C C . LEU A 1 94 ? 30.318 4.720 -26.121 1.00 83.19 94 LEU A C 1
ATOM 762 O O . LEU A 1 94 ? 30.909 3.694 -26.454 1.00 83.19 94 LEU A O 1
ATOM 766 N N . PRO A 1 95 ? 30.512 5.886 -26.748 1.00 86.31 95 PRO A N 1
ATOM 767 C CA . PRO A 1 95 ? 31.566 6.057 -27.733 1.00 86.31 95 PRO A CA 1
ATOM 768 C C . PRO A 1 95 ? 32.935 5.942 -27.048 1.00 86.31 95 PRO A C 1
ATOM 770 O O . PRO A 1 95 ? 33.077 6.335 -25.892 1.00 86.31 95 PRO A O 1
ATOM 773 N N . ASP A 1 96 ? 33.947 5.447 -27.760 1.00 86.19 96 ASP A N 1
ATOM 774 C CA . ASP A 1 96 ? 35.284 5.202 -27.189 1.00 86.19 96 ASP A CA 1
ATOM 775 C C . ASP A 1 96 ? 35.920 6.462 -26.574 1.00 86.19 96 ASP A C 1
ATOM 777 O O . ASP A 1 96 ? 36.632 6.389 -25.579 1.00 86.19 96 ASP A O 1
ATOM 781 N N . ASN A 1 97 ? 35.602 7.644 -27.109 1.00 90.00 97 ASN A N 1
ATOM 782 C CA . ASN A 1 97 ? 36.060 8.938 -26.599 1.00 90.00 97 ASN A CA 1
ATOM 783 C C . ASN A 1 97 ? 35.130 9.547 -25.530 1.00 90.00 97 ASN A C 1
ATOM 785 O O . ASN A 1 97 ? 35.151 10.759 -25.305 1.00 90.00 97 ASN A O 1
ATOM 789 N N . TRP A 1 98 ? 34.283 8.746 -24.876 1.00 89.44 98 TRP A N 1
ATOM 790 C CA . TRP A 1 98 ? 33.310 9.242 -23.902 1.00 89.44 98 TRP A CA 1
ATOM 791 C C . TRP A 1 98 ? 33.949 10.075 -22.790 1.00 89.44 98 TRP A C 1
ATOM 793 O O . TRP A 1 98 ? 33.398 11.105 -22.406 1.00 89.44 98 TRP A O 1
ATOM 803 N N . GLU A 1 99 ? 35.106 9.671 -22.266 1.00 88.81 99 GLU A N 1
ATOM 804 C CA . GLU A 1 99 ? 35.777 10.425 -21.201 1.00 88.81 99 GLU A CA 1
ATOM 805 C C . GLU A 1 99 ? 36.237 11.811 -21.675 1.00 88.81 99 GLU A C 1
ATOM 807 O O . GLU A 1 99 ? 36.076 12.786 -20.939 1.00 88.81 99 GLU A O 1
ATOM 812 N N . GLU A 1 100 ? 36.674 11.917 -22.930 1.00 92.19 100 GLU A N 1
ATOM 813 C CA . GLU A 1 100 ? 37.188 13.141 -23.555 1.00 92.19 100 GLU A CA 1
ATOM 814 C C . GLU A 1 100 ? 36.081 14.134 -23.953 1.00 92.19 100 GLU A C 1
ATOM 816 O O . GLU A 1 100 ? 36.333 15.334 -24.082 1.00 92.19 100 GLU A O 1
ATOM 821 N N . MET A 1 101 ? 34.840 13.662 -24.118 1.00 92.62 101 MET A N 1
ATOM 822 C CA . MET A 1 101 ? 33.716 14.507 -24.524 1.00 92.62 101 MET A CA 1
ATOM 823 C C . MET A 1 101 ? 33.326 15.540 -23.457 1.00 92.62 101 MET A C 1
ATOM 825 O O . MET A 1 101 ? 33.190 15.242 -22.258 1.00 92.62 101 MET A O 1
ATOM 829 N N . ARG A 1 102 ? 33.002 16.756 -23.915 1.00 94.12 102 ARG A N 1
ATOM 830 C CA . ARG A 1 102 ? 32.401 17.798 -23.067 1.00 94.12 102 ARG A CA 1
ATOM 831 C C . ARG A 1 102 ? 30.988 17.400 -22.643 1.00 94.12 102 ARG A C 1
ATOM 833 O O . ARG A 1 102 ? 30.283 16.668 -23.333 1.00 94.12 102 ARG A O 1
ATOM 840 N N . LEU A 1 103 ? 30.515 17.962 -21.528 1.00 93.56 103 LEU A N 1
ATOM 841 C CA . LEU A 1 103 ? 29.160 17.701 -21.013 1.00 93.56 103 LEU A CA 1
ATOM 842 C C . LEU A 1 103 ? 28.051 17.958 -22.049 1.00 93.56 103 LEU A C 1
ATOM 844 O O . LEU A 1 103 ? 27.073 17.214 -22.098 1.00 93.56 103 LEU A O 1
ATOM 848 N N . LEU A 1 104 ? 28.211 18.979 -22.896 1.00 94.25 104 LEU A N 1
ATOM 849 C CA . LEU A 1 104 ? 27.256 19.293 -23.963 1.00 94.25 104 LEU A CA 1
ATOM 850 C C . LEU A 1 104 ? 27.181 18.177 -25.021 1.00 94.25 104 LEU A C 1
ATOM 852 O O . LEU A 1 104 ? 26.092 17.801 -25.455 1.00 94.25 104 LEU A O 1
ATOM 856 N N . GLU A 1 105 ? 28.331 17.627 -25.411 1.00 93.62 105 GLU A N 1
ATOM 857 C CA . GLU A 1 105 ? 28.439 16.538 -26.388 1.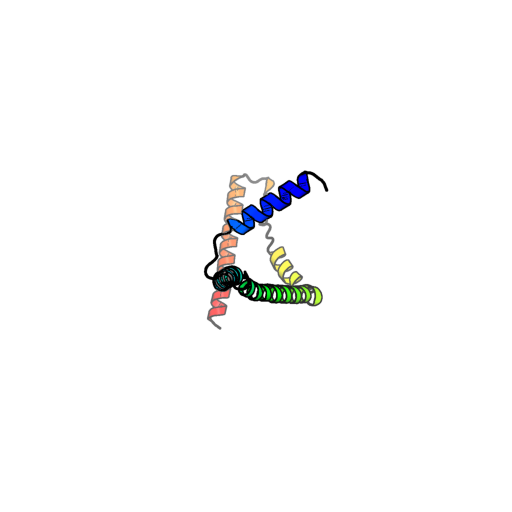00 93.62 105 GLU A CA 1
ATOM 858 C C . GLU A 1 105 ? 27.839 15.253 -25.815 1.00 93.62 105 GLU A C 1
ATOM 860 O O . GLU A 1 105 ? 27.020 14.612 -26.471 1.00 93.62 105 GLU A O 1
ATOM 865 N N . LYS A 1 106 ? 28.128 14.956 -24.542 1.00 93.81 106 LYS A N 1
ATOM 866 C CA . LYS A 1 106 ? 27.524 13.843 -23.791 1.00 93.81 106 LYS A CA 1
ATOM 867 C C . LYS A 1 106 ? 25.999 13.938 -23.751 1.00 93.81 106 LYS A C 1
ATOM 869 O O . LYS A 1 106 ? 25.309 12.956 -24.018 1.00 93.81 106 LYS A O 1
ATOM 874 N N . ASN A 1 107 ? 25.459 15.122 -23.454 1.00 93.62 107 ASN A N 1
ATOM 875 C CA . ASN A 1 107 ? 24.012 15.341 -23.417 1.00 93.62 107 ASN A CA 1
ATOM 876 C C . ASN A 1 107 ? 23.375 15.130 -24.799 1.00 93.62 107 ASN A C 1
ATOM 878 O O . ASN A 1 107 ? 22.390 14.402 -24.932 1.00 93.62 107 ASN A O 1
ATOM 882 N N . THR A 1 108 ? 23.990 15.706 -25.834 1.00 93.75 108 THR A N 1
ATOM 883 C CA . THR A 1 108 ? 23.533 15.577 -27.224 1.00 93.75 108 THR A CA 1
ATOM 884 C C . THR A 1 108 ? 23.545 14.115 -27.672 1.00 93.75 108 THR A C 1
ATOM 886 O O . THR A 1 108 ? 22.568 13.629 -28.249 1.00 93.75 108 THR A O 1
ATOM 889 N N . TYR A 1 109 ? 24.608 13.383 -27.334 1.00 92.44 109 TYR A N 1
ATOM 890 C CA . TYR A 1 109 ? 24.753 11.966 -27.631 1.00 92.44 109 TYR A CA 1
ATOM 891 C C . TYR A 1 109 ? 23.647 11.131 -26.978 1.00 92.44 109 TYR A C 1
ATOM 893 O O . TYR A 1 109 ? 22.881 10.465 -27.677 1.00 92.44 109 TYR A O 1
ATOM 901 N N . LEU A 1 110 ? 23.486 11.229 -25.655 1.00 89.88 110 LEU A N 1
ATOM 902 C CA . LEU A 1 110 ? 22.467 10.468 -24.925 1.00 89.88 110 LEU A CA 1
ATOM 903 C C . LEU A 1 110 ? 21.046 10.798 -25.400 1.00 89.88 110 LEU A C 1
ATOM 905 O O . LEU A 1 110 ? 20.218 9.899 -25.559 1.00 89.88 110 LEU A O 1
ATOM 909 N N . SER A 1 111 ? 20.768 12.073 -25.679 1.00 91.25 111 SER A N 1
ATOM 910 C CA . SER A 1 111 ? 19.469 12.523 -26.189 1.00 91.25 111 SER A CA 1
ATOM 911 C C . SER A 1 111 ? 19.153 11.935 -27.571 1.00 91.25 111 SER A C 1
ATOM 913 O O . SER A 1 111 ? 18.037 11.452 -27.820 1.00 91.25 111 SER A O 1
ATOM 915 N N . SER A 1 112 ? 20.143 11.905 -28.470 1.00 90.69 112 SER A N 1
ATOM 916 C CA . SER A 1 112 ? 19.984 11.315 -29.803 1.00 90.69 112 SER A CA 1
ATOM 917 C C . SER A 1 112 ? 19.761 9.800 -29.733 1.00 90.69 112 SER A C 1
ATOM 919 O O . SER A 1 112 ? 18.798 9.302 -30.328 1.00 90.69 112 SER A O 1
ATOM 921 N N . GLN A 1 113 ? 20.544 9.093 -28.912 1.00 88.94 113 GLN A N 1
ATOM 922 C CA . GLN A 1 113 ? 20.401 7.654 -28.681 1.00 88.94 113 GLN A CA 1
ATOM 923 C C . GLN A 1 113 ? 19.034 7.297 -28.096 1.00 88.94 113 GLN A C 1
ATOM 925 O O . GLN A 1 113 ? 18.339 6.411 -28.601 1.00 88.94 113 GLN A O 1
ATOM 930 N N . TYR A 1 114 ? 18.580 8.042 -27.085 1.00 86.94 114 TYR A N 1
ATOM 931 C CA . TYR A 1 114 ? 17.252 7.856 -26.506 1.00 86.94 114 TYR A CA 1
ATOM 932 C C . TYR A 1 114 ? 16.146 8.020 -27.557 1.00 86.94 114 TYR A C 1
ATOM 934 O O . TYR A 1 114 ? 15.213 7.214 -27.639 1.00 86.94 114 TYR A O 1
ATOM 942 N N . THR A 1 115 ? 16.258 9.048 -28.398 1.00 90.19 115 THR A N 1
ATOM 943 C CA . THR A 1 115 ? 15.274 9.332 -29.446 1.00 90.19 115 THR A CA 1
ATOM 944 C C . THR A 1 115 ? 15.239 8.226 -30.500 1.00 90.19 115 THR A C 1
ATOM 946 O O . THR A 1 115 ? 14.154 7.803 -30.913 1.00 90.19 115 THR A O 1
ATOM 949 N N . GLN A 1 116 ? 16.402 7.725 -30.916 1.00 87.88 116 GLN A N 1
ATOM 950 C CA . GLN A 1 116 ? 16.520 6.627 -31.872 1.00 87.88 116 GLN A CA 1
ATOM 951 C C . GLN A 1 116 ? 15.938 5.328 -31.309 1.00 87.88 116 GLN A C 1
ATOM 953 O O . GLN A 1 116 ? 15.092 4.699 -31.953 1.00 87.88 116 GLN A O 1
ATOM 958 N N . HIS A 1 117 ? 16.301 4.976 -30.076 1.00 85.00 117 HIS A N 1
ATOM 959 C CA . HIS A 1 117 ? 15.768 3.800 -29.400 1.00 85.00 117 HIS A CA 1
ATOM 960 C C . HIS A 1 117 ? 14.240 3.880 -29.262 1.00 85.00 117 HIS A C 1
ATOM 962 O O . HIS A 1 117 ? 13.514 2.950 -29.621 1.00 85.00 117 HIS A O 1
ATOM 968 N N . ARG A 1 118 ? 13.712 5.040 -28.855 1.00 85.00 118 ARG A N 1
ATOM 969 C CA . ARG A 1 118 ? 12.264 5.281 -28.765 1.00 85.00 118 ARG A CA 1
ATOM 970 C C . ARG A 1 118 ? 11.555 5.118 -30.113 1.00 85.00 118 ARG A C 1
ATOM 972 O O . ARG A 1 118 ? 10.456 4.561 -30.146 1.00 85.00 118 ARG A O 1
ATOM 979 N N . LYS A 1 119 ? 12.148 5.592 -31.217 1.00 90.31 119 LYS A N 1
ATOM 980 C CA . LYS A 1 119 ? 11.599 5.413 -32.575 1.00 90.31 119 LYS A CA 1
ATOM 981 C C . LYS A 1 119 ? 11.563 3.936 -32.974 1.00 90.31 119 LYS A C 1
ATOM 983 O O . LYS A 1 119 ? 10.521 3.475 -33.438 1.00 90.31 119 LYS A O 1
ATOM 988 N N . SER A 1 120 ? 12.647 3.199 -32.729 1.00 83.19 120 SER A N 1
ATOM 989 C CA . SER A 1 120 ? 12.730 1.761 -33.021 1.00 83.19 120 SER A CA 1
ATOM 990 C C . SER A 1 120 ? 11.648 0.966 -32.279 1.00 83.19 120 SER A C 1
ATOM 992 O O . SER A 1 120 ? 10.868 0.244 -32.900 1.00 83.19 120 SER A O 1
ATOM 994 N N . ARG A 1 121 ? 11.481 1.208 -30.969 1.00 83.19 121 ARG A N 1
ATOM 995 C CA . ARG A 1 121 ? 10.428 0.569 -30.158 1.00 83.19 121 ARG A CA 1
ATOM 996 C C . ARG A 1 121 ? 9.026 0.824 -30.699 1.00 83.19 121 ARG A C 1
ATOM 998 O O . ARG A 1 121 ? 8.218 -0.096 -30.798 1.00 83.19 121 ARG A O 1
ATOM 1005 N N . LYS A 1 122 ? 8.725 2.075 -31.064 1.00 89.00 122 LYS A N 1
ATOM 1006 C CA . LYS A 1 122 ? 7.424 2.428 -31.655 1.00 89.00 122 LYS A CA 1
ATOM 1007 C C . LYS A 1 122 ? 7.174 1.661 -32.954 1.00 89.00 122 LYS A C 1
ATOM 1009 O O . LYS A 1 122 ? 6.057 1.197 -33.165 1.00 89.00 122 LYS A O 1
ATOM 1014 N N . MET A 1 123 ? 8.199 1.503 -33.792 1.00 91.25 123 MET A N 1
ATOM 1015 C CA . MET A 1 123 ? 8.096 0.755 -35.045 1.00 91.25 123 MET A CA 1
ATOM 1016 C C . MET A 1 123 ? 7.830 -0.735 -34.800 1.00 91.25 123 MET A C 1
ATOM 1018 O O . MET A 1 123 ? 6.922 -1.297 -35.407 1.00 91.25 123 MET A O 1
ATOM 1022 N N . GLN A 1 124 ? 8.558 -1.362 -33.872 1.00 85.75 124 GLN A N 1
ATOM 1023 C CA . GLN A 1 124 ? 8.355 -2.770 -33.507 1.00 85.75 124 GLN A CA 1
ATOM 1024 C C . GLN A 1 124 ? 6.935 -3.020 -32.981 1.00 85.75 124 GLN A C 1
ATOM 1026 O O . GLN A 1 124 ? 6.245 -3.923 -33.454 1.00 85.75 124 GLN A O 1
ATOM 1031 N N . ILE A 1 125 ? 6.452 -2.170 -32.068 1.00 85.62 125 ILE A N 1
ATOM 1032 C CA . ILE A 1 125 ? 5.081 -2.257 -31.541 1.00 85.62 125 ILE A CA 1
ATOM 1033 C C . ILE A 1 125 ? 4.060 -2.124 -32.678 1.00 85.62 125 ILE A C 1
ATOM 1035 O O . ILE A 1 125 ? 3.108 -2.902 -32.752 1.00 85.62 125 ILE A O 1
ATOM 1039 N N . LEU A 1 126 ? 4.267 -1.176 -33.597 1.00 92.75 126 LEU A N 1
ATOM 1040 C CA . LEU A 1 126 ? 3.378 -0.983 -34.741 1.00 92.75 126 LEU A CA 1
ATOM 1041 C C . LEU A 1 126 ? 3.347 -2.212 -35.661 1.00 92.75 126 LEU A C 1
ATOM 1043 O O . LEU A 1 126 ? 2.270 -2.612 -36.106 1.00 92.75 126 LEU A O 1
ATOM 1047 N N . GLN A 1 127 ? 4.497 -2.843 -35.917 1.00 87.50 127 GLN A N 1
ATOM 1048 C CA . GLN A 1 127 ? 4.574 -4.079 -36.700 1.00 87.50 127 GLN A CA 1
ATOM 1049 C C . GLN A 1 127 ? 3.816 -5.229 -36.026 1.00 87.50 127 GLN A C 1
ATOM 1051 O O . GLN A 1 127 ? 3.050 -5.929 -36.693 1.00 87.50 127 GLN A O 1
ATOM 1056 N N . VAL A 1 128 ? 3.958 -5.388 -34.706 1.00 85.25 128 VAL A N 1
ATOM 1057 C CA . VAL A 1 128 ? 3.222 -6.401 -33.932 1.00 85.25 128 VAL A CA 1
ATOM 1058 C C . VAL A 1 128 ? 1.713 -6.158 -34.005 1.00 85.25 128 VAL A C 1
ATOM 1060 O O . VAL A 1 128 ? 0.954 -7.092 -34.269 1.00 85.25 128 VAL A O 1
ATOM 1063 N N . ILE A 1 129 ? 1.264 -4.910 -33.838 1.00 88.50 129 ILE A N 1
ATOM 1064 C CA . ILE A 1 129 ? -0.157 -4.544 -33.952 1.00 88.50 129 ILE A CA 1
ATOM 1065 C C . ILE A 1 129 ? -0.680 -4.836 -35.364 1.00 88.50 129 ILE A C 1
ATOM 1067 O O . ILE A 1 129 ? -1.743 -5.440 -35.505 1.00 88.50 129 ILE A O 1
ATOM 1071 N N . LYS A 1 130 ? 0.063 -4.454 -36.412 1.00 89.69 130 LYS A N 1
ATOM 1072 C CA . LYS A 1 130 ? -0.320 -4.717 -37.808 1.00 89.69 130 LYS A CA 1
ATOM 1073 C C . LYS A 1 130 ? -0.463 -6.217 -38.074 1.00 89.69 130 LYS A C 1
ATOM 1075 O O . LYS A 1 130 ? -1.454 -6.632 -38.663 1.00 89.69 130 LYS A O 1
ATOM 1080 N N . LYS A 1 131 ? 0.480 -7.030 -37.588 1.00 83.19 131 LYS A N 1
ATOM 1081 C CA . LYS A 1 131 ? 0.441 -8.496 -37.711 1.00 83.19 131 LYS A CA 1
ATOM 1082 C C . LYS A 1 131 ? -0.768 -9.108 -36.995 1.00 83.19 131 LYS A C 1
ATOM 1084 O O . LYS A 1 131 ? -1.348 -10.052 -37.516 1.00 83.19 131 LYS A O 1
ATOM 1089 N N . LYS A 1 132 ? -1.165 -8.567 -35.836 1.00 79.88 132 LYS A N 1
ATOM 1090 C CA . LYS A 1 132 ? -2.351 -9.023 -35.089 1.00 79.88 132 LYS A CA 1
ATOM 1091 C C . LYS A 1 132 ? -3.685 -8.628 -35.731 1.00 79.88 132 LYS A C 1
ATOM 1093 O O . LYS A 1 132 ? -4.650 -9.334 -35.509 1.00 79.88 132 LYS A O 1
ATOM 1098 N N . ARG A 1 133 ? -3.754 -7.532 -36.500 1.00 77.25 133 ARG A N 1
ATOM 1099 C CA . ARG A 1 133 ? -4.986 -7.110 -37.208 1.00 77.25 133 ARG A CA 1
ATOM 1100 C C . ARG A 1 133 ? -5.237 -7.845 -38.530 1.00 77.25 133 ARG A C 1
ATOM 1102 O O . ARG A 1 133 ? -6.324 -7.730 -39.076 1.00 77.25 133 ARG A O 1
ATOM 1109 N N . LEU A 1 134 ? -4.218 -8.507 -39.075 1.00 67.00 134 LEU A N 1
ATOM 1110 C CA . LEU A 1 134 ? -4.292 -9.267 -40.331 1.00 67.00 134 LEU A CA 1
ATOM 1111 C C . LEU A 1 134 ? -4.602 -10.761 -40.111 1.00 67.00 134 LEU A C 1
ATOM 1113 O O . LEU A 1 134 ? -4.675 -11.507 -41.084 1.00 67.00 134 LEU A O 1
ATOM 1117 N N . LYS A 1 135 ? -4.737 -11.190 -38.853 1.00 53.28 135 LYS A N 1
ATOM 1118 C CA . LYS A 1 135 ? -5.197 -12.516 -38.427 1.00 53.28 135 LYS A CA 1
ATOM 1119 C C . LYS A 1 135 ? -6.592 -12.383 -37.839 1.00 53.28 135 LYS A C 1
ATOM 1121 O O . LYS A 1 135 ? -7.356 -13.353 -37.999 1.00 53.28 135 LYS A O 1
#

Sequence (135 aa):
MKQEDKQYEKWLTEVKSNQPILENPEELTATILNRISGISPERERRKFLIGAWASGIAASLLLLLFINDTCFTSVPHRTEMQNEYDNWSNSIPLPDNWEEMRLLEKNTYLSSQYTQHRKSRKMQILQVIKKKRLK

Radius of gyration: 41.77 Å; chains: 1; bounding box: 86×46×108 Å